Protein AF-A0A2M7FAV6-F1 (afdb_monomer_lite)

Radius of gyration: 14.35 Å; chains: 1; bounding box: 38×22×38 Å

Secondary structure (DSSP, 8-state):
--GGGTTSPPEEEEEEP-BHHHHHTT-THHHHHHHHHHHHHHHH----EEEEEE---SSSPBPSSBHHHHHHHHT-

Foldseek 3Di:
DPPVCQVVDEAEAEAAKDFVVCVVVPDCVVVVSVVVVVVVCVVPDNDHYYYAHEDDDDDGHIDDDHPVVVVVVSVD

Sequence (76 aa):
FSPEHHGKVEVIFSAHALPQKMIDQGDPYLSEIQKTIQGVVQRVGPVFHHLAFQSRSGPVRWMKPGTDEVTRDLAA

pLDDT: mean 93.25, std 9.29, range [60.28, 98.69]

Structure (mmCIF, N/CA/C/O backbone):
data_AF-A0A2M7FAV6-F1
#
_entry.id   AF-A0A2M7FAV6-F1
#
loop_
_atom_site.group_PDB
_atom_site.id
_atom_site.type_symbol
_atom_site.label_atom_id
_atom_site.label_alt_id
_atom_site.label_comp_id
_atom_site.label_asym_id
_atom_site.label_entity_id
_atom_site.label_seq_id
_atom_site.pdbx_PDB_ins_code
_atom_site.Cartn_x
_atom_site.Cartn_y
_atom_site.Cartn_z
_atom_site.occupancy
_atom_site.B_iso_or_equiv
_atom_site.auth_seq_id
_atom_site.auth_comp_id
_atom_site.auth_asym_id
_atom_site.auth_atom_id
_atom_site.pdbx_PDB_model_num
ATOM 1 N N . PHE A 1 1 ? -20.157 7.246 11.142 1.00 60.28 1 PHE A N 1
ATOM 2 C CA . PHE A 1 1 ? -20.437 5.921 11.715 1.00 60.28 1 PHE A CA 1
ATOM 3 C C . PHE A 1 1 ? -20.781 6.107 13.167 1.00 60.28 1 PHE A C 1
ATOM 5 O O . PHE A 1 1 ? -20.153 6.919 13.832 1.00 60.28 1 PHE A O 1
ATOM 12 N N . SER A 1 2 ? -21.828 5.448 13.625 1.00 64.44 2 SER A N 1
ATOM 13 C CA . SER A 1 2 ? -22.158 5.425 15.040 1.00 64.44 2 SER A CA 1
ATOM 14 C C . SER A 1 2 ? -21.143 4.544 15.800 1.00 64.44 2 SER A C 1
ATOM 16 O O . SER A 1 2 ? -20.529 3.671 15.171 1.00 64.44 2 SER A O 1
ATOM 18 N N . PRO A 1 3 ? -20.885 4.801 17.098 1.00 70.88 3 PRO A N 1
ATOM 19 C CA . PRO A 1 3 ? -19.801 4.161 17.856 1.00 70.88 3 PRO A CA 1
ATOM 20 C C . PRO A 1 3 ? -19.785 2.626 17.788 1.00 70.88 3 PRO A C 1
ATOM 22 O O . PRO A 1 3 ? -18.719 2.015 17.815 1.00 70.88 3 PRO A O 1
ATOM 25 N N . GLU A 1 4 ? -20.947 1.997 17.627 1.00 70.38 4 GLU A N 1
ATOM 26 C CA . GLU A 1 4 ? -21.126 0.551 17.467 1.00 70.38 4 GLU A CA 1
ATOM 27 C C . GLU A 1 4 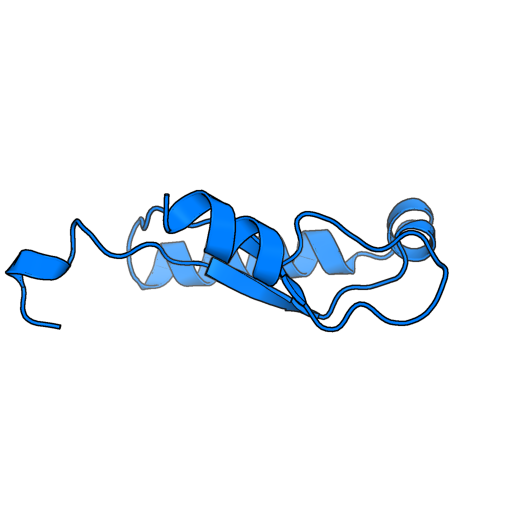? -20.477 -0.039 16.201 1.00 70.38 4 GLU A C 1
ATOM 29 O O . GLU A 1 4 ? -20.280 -1.252 16.115 1.00 70.38 4 GLU A O 1
ATOM 34 N N . HIS A 1 5 ? -20.119 0.796 15.224 1.00 69.12 5 HIS A N 1
ATOM 35 C CA . HIS A 1 5 ? -19.462 0.366 13.992 1.00 69.12 5 HIS A CA 1
ATOM 36 C C . HIS A 1 5 ? -17.935 0.473 14.055 1.00 69.12 5 HIS A C 1
ATOM 38 O O . HIS A 1 5 ? -17.267 -0.098 13.201 1.00 69.12 5 HIS A O 1
ATOM 44 N N . HIS A 1 6 ? -17.355 1.155 15.050 1.00 68.19 6 HIS A N 1
ATOM 45 C CA . HIS A 1 6 ? -15.909 1.429 15.091 1.00 68.19 6 HIS A CA 1
ATOM 46 C C . HIS A 1 6 ? -15.034 0.162 15.158 1.00 68.19 6 HIS A C 1
ATOM 48 O O . HIS A 1 6 ? -13.891 0.202 14.723 1.00 68.19 6 HIS A O 1
ATOM 54 N N . GLY A 1 7 ? -15.568 -0.965 15.642 1.00 69.25 7 GLY A N 1
ATOM 55 C CA . GLY A 1 7 ? -14.881 -2.266 15.647 1.00 69.25 7 GLY A CA 1
ATOM 56 C C . GLY A 1 7 ? -15.138 -3.147 14.417 1.00 69.25 7 GLY A C 1
ATOM 57 O O . GLY A 1 7 ? -14.694 -4.288 14.399 1.00 69.25 7 GLY A O 1
ATOM 58 N N . LYS A 1 8 ? -15.893 -2.656 13.427 1.00 79.69 8 LYS A N 1
ATOM 59 C CA . LYS A 1 8 ? -16.281 -3.398 12.211 1.00 79.69 8 LYS A CA 1
ATOM 60 C C . LYS A 1 8 ? -15.787 -2.740 10.921 1.00 79.69 8 LYS A C 1
ATOM 62 O O . LYS A 1 8 ? -16.153 -3.177 9.836 1.00 79.69 8 LYS A O 1
ATOM 67 N N . VAL A 1 9 ? -15.041 -1.642 11.031 1.00 88.19 9 VAL A N 1
ATOM 68 C CA . VAL A 1 9 ? -14.546 -0.892 9.875 1.00 88.19 9 VAL A CA 1
ATOM 69 C C . VAL A 1 9 ? -13.158 -1.395 9.514 1.00 88.19 9 VAL A C 1
ATOM 71 O O . VAL A 1 9 ? -12.235 -1.310 10.319 1.00 88.19 9 VAL A O 1
ATOM 74 N N . GLU A 1 10 ? -13.016 -1.849 8.275 1.00 91.75 10 GLU A N 1
ATOM 75 C CA . GLU A 1 10 ? -11.726 -2.142 7.661 1.00 91.75 10 GLU A CA 1
ATOM 76 C C . GLU A 1 10 ? -11.116 -0.862 7.078 1.00 91.75 10 GLU A C 1
ATOM 78 O O . GLU A 1 10 ? -11.765 -0.133 6.322 1.00 91.75 10 GLU A O 1
ATOM 83 N N . VAL A 1 11 ? -9.855 -0.580 7.411 1.00 94.50 11 VAL A N 1
ATOM 84 C CA . VAL A 1 11 ? -9.119 0.568 6.862 1.00 94.50 11 VAL A CA 1
ATOM 85 C C . VAL A 1 11 ? -8.172 0.086 5.769 1.00 94.50 11 VAL A C 1
ATOM 87 O O . VAL A 1 11 ? -7.260 -0.694 6.030 1.00 94.50 11 VAL A O 1
ATOM 90 N N . ILE A 1 12 ? -8.337 0.594 4.547 1.00 97.62 12 ILE A N 1
ATOM 91 C CA . ILE A 1 12 ? -7.422 0.324 3.431 1.00 97.62 12 ILE A CA 1
ATOM 92 C C . ILE A 1 12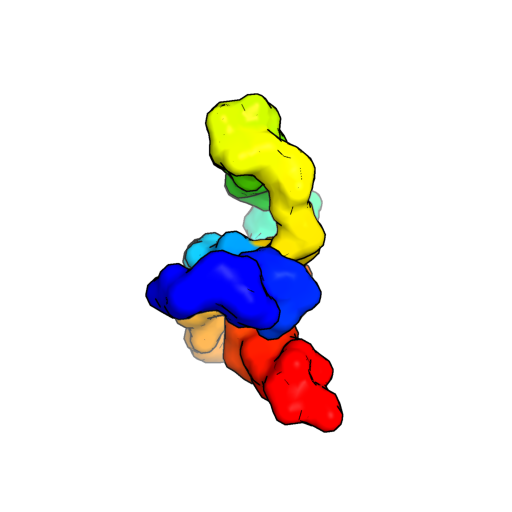 ? -6.685 1.616 3.072 1.00 97.62 12 ILE A C 1
ATOM 94 O O . ILE A 1 12 ? -7.273 2.558 2.537 1.00 97.62 12 ILE A O 1
ATOM 98 N N . PHE A 1 13 ? -5.378 1.655 3.318 1.00 98.31 13 PHE A N 1
ATOM 99 C CA . PHE A 1 13 ? -4.503 2.677 2.757 1.00 98.31 13 PHE A CA 1
ATOM 100 C C . PHE A 1 13 ? -4.247 2.344 1.285 1.00 98.31 13 PHE A C 1
ATOM 102 O O . PHE A 1 13 ? -3.531 1.398 0.965 1.00 98.31 13 PHE A O 1
ATOM 109 N N . SER A 1 14 ? -4.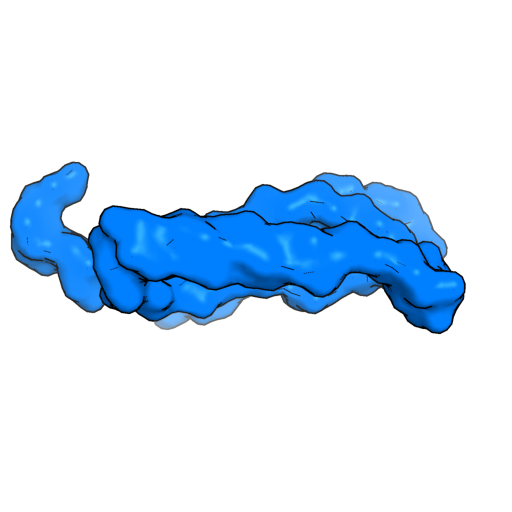859 3.113 0.385 1.00 98.50 14 SER A N 1
ATOM 110 C CA . SER A 1 14 ? -4.752 2.909 -1.062 1.00 98.50 14 SER A CA 1
ATOM 111 C C . SER A 1 14 ? -3.766 3.900 -1.686 1.00 98.50 14 SER A C 1
ATOM 113 O O . SER A 1 14 ? -4.080 5.081 -1.844 1.00 98.50 14 SER A O 1
ATOM 115 N N . ALA A 1 15 ? -2.585 3.425 -2.079 1.00 98.62 15 ALA A N 1
ATOM 116 C CA . ALA A 1 15 ? -1.540 4.222 -2.731 1.00 98.62 15 ALA A CA 1
ATOM 117 C C . ALA A 1 15 ? -1.525 3.994 -4.254 1.00 98.62 15 ALA A C 1
ATOM 119 O O . ALA A 1 15 ? -2.007 2.973 -4.735 1.00 98.62 15 ALA A O 1
ATOM 120 N N . HIS A 1 16 ? -0.996 4.930 -5.044 1.00 98.38 16 HIS A N 1
ATOM 121 C CA . HIS A 1 16 ? -0.899 4.733 -6.497 1.00 98.38 16 HIS A CA 1
ATOM 122 C C . HIS A 1 16 ? 0.172 3.679 -6.812 1.00 98.38 16 HIS A C 1
ATOM 124 O O . HIS A 1 16 ? 1.270 3.730 -6.265 1.00 98.38 16 HIS A O 1
ATOM 130 N N . ALA A 1 17 ? -0.134 2.704 -7.667 1.00 98.00 17 ALA A N 1
ATOM 131 C CA . AL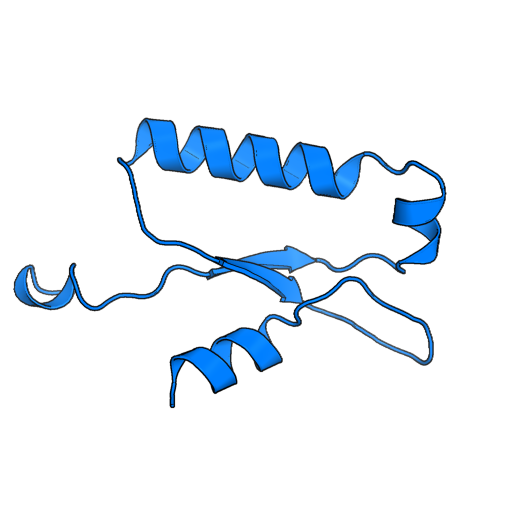A A 1 17 ? 0.822 1.653 -7.995 1.00 98.00 17 ALA A CA 1
ATOM 132 C C . ALA A 1 17 ? 1.971 2.186 -8.863 1.00 98.00 17 ALA A C 1
ATOM 134 O O . ALA A 1 17 ? 1.755 2.994 -9.763 1.00 98.00 17 ALA A O 1
ATOM 135 N N . LEU A 1 18 ? 3.171 1.647 -8.661 1.00 98.12 18 LEU A N 1
ATOM 136 C CA . LEU A 1 18 ? 4.269 1.735 -9.622 1.00 98.12 18 LEU A CA 1
ATOM 137 C C . LEU A 1 18 ? 4.462 0.375 -10.314 1.00 98.12 18 LEU A C 1
ATOM 139 O O . LEU A 1 18 ? 4.058 -0.666 -9.772 1.00 98.12 18 LEU A O 1
ATOM 143 N N . PRO A 1 19 ? 5.078 0.331 -11.508 1.00 98.06 19 PRO A N 1
ATOM 144 C CA . PRO A 1 19 ? 5.581 -0.918 -12.056 1.00 98.06 19 PRO A CA 1
ATOM 145 C C . PRO A 1 19 ? 6.539 -1.576 -11.058 1.00 98.06 19 PRO A C 1
ATOM 147 O O . PRO A 1 19 ? 7.469 -0.937 -10.569 1.00 98.06 19 PRO A O 1
ATOM 150 N N . GLN A 1 20 ? 6.354 -2.870 -10.795 1.00 98.00 20 GLN A N 1
ATOM 151 C CA . GLN A 1 20 ? 7.133 -3.633 -9.813 1.00 98.00 20 GLN A CA 1
ATOM 152 C C . GLN A 1 20 ? 8.643 -3.509 -10.056 1.00 98.00 20 GLN A C 1
ATOM 154 O O . GLN A 1 20 ? 9.412 -3.378 -9.112 1.00 98.00 20 GLN A O 1
ATOM 159 N N . LYS A 1 21 ? 9.054 -3.443 -11.329 1.00 98.06 21 LYS A N 1
ATOM 160 C CA . LYS A 1 21 ? 10.453 -3.263 -11.728 1.00 98.06 21 LYS A CA 1
ATOM 161 C C . LYS A 1 21 ? 11.113 -2.030 -11.093 1.00 98.06 21 LYS A C 1
ATOM 163 O O . LYS A 1 21 ? 12.295 -2.100 -10.795 1.00 98.06 21 LYS A O 1
ATOM 168 N N . MET A 1 22 ? 10.391 -0.922 -10.898 1.00 98.00 22 MET A N 1
ATOM 169 C CA . MET A 1 22 ? 10.959 0.284 -10.273 1.00 98.00 22 MET A CA 1
ATOM 170 C C . MET A 1 22 ? 11.280 0.041 -8.797 1.00 98.00 22 MET A C 1
ATOM 172 O O . MET A 1 22 ? 12.364 0.381 -8.334 1.00 98.00 22 MET A O 1
ATOM 176 N N . ILE A 1 23 ? 10.372 -0.629 -8.085 1.00 97.94 23 ILE A N 1
ATOM 177 C CA . ILE A 1 23 ? 10.583 -1.023 -6.688 1.00 97.94 23 ILE A CA 1
ATOM 178 C C . ILE A 1 23 ? 11.751 -2.007 -6.584 1.00 97.94 23 ILE A C 1
ATOM 180 O O . ILE A 1 23 ? 12.641 -1.823 -5.759 1.00 97.94 23 ILE A O 1
ATOM 184 N N . ASP A 1 24 ? 11.801 -3.005 -7.470 1.00 97.75 24 ASP A N 1
ATOM 185 C CA . ASP A 1 24 ? 12.893 -3.986 -7.519 1.00 97.75 24 ASP A CA 1
ATOM 186 C C . ASP A 1 24 ? 14.256 -3.327 -7.816 1.00 97.75 24 ASP A C 1
ATOM 188 O O . ASP A 1 24 ? 15.302 -3.852 -7.441 1.00 97.75 24 ASP A O 1
ATOM 192 N N . GLN A 1 25 ? 14.250 -2.167 -8.480 1.00 98.31 25 GLN A N 1
ATOM 193 C CA . GLN A 1 25 ? 15.433 -1.353 -8.772 1.00 98.31 25 GLN A CA 1
ATOM 194 C C . GLN A 1 25 ? 15.821 -0.395 -7.633 1.00 98.31 25 GLN A C 1
ATOM 196 O O . GLN A 1 25 ? 16.798 0.339 -7.772 1.00 98.31 25 GLN A O 1
ATOM 201 N N . GLY A 1 26 ? 15.107 -0.428 -6.506 1.00 98.06 26 GLY A N 1
ATOM 202 C CA . GLY A 1 26 ? 15.447 0.328 -5.301 1.00 98.06 26 GLY A CA 1
ATOM 203 C C . GLY A 1 26 ? 14.714 1.657 -5.151 1.00 98.06 26 GLY A C 1
ATOM 204 O O . GLY A 1 26 ? 15.141 2.486 -4.349 1.00 98.06 26 GLY A O 1
ATOM 205 N N . ASP A 1 27 ? 13.627 1.877 -5.892 1.00 98.56 27 ASP A N 1
ATOM 206 C CA . ASP A 1 27 ? 12.770 3.040 -5.668 1.00 98.56 27 ASP A CA 1
ATOM 207 C C . ASP A 1 27 ? 12.225 3.035 -4.216 1.00 98.56 27 ASP A C 1
ATOM 209 O O . ASP A 1 27 ? 11.665 2.024 -3.767 1.00 98.56 27 ASP A O 1
ATOM 213 N N . PRO A 1 28 ? 12.389 4.132 -3.447 1.00 98.44 28 PRO A N 1
ATOM 214 C CA . PRO A 1 28 ? 12.049 4.165 -2.027 1.00 98.44 28 PRO A CA 1
ATOM 215 C C . PRO A 1 28 ? 10.542 4.245 -1.752 1.00 98.44 28 PRO A C 1
ATOM 217 O O . PRO A 1 28 ? 10.152 4.130 -0.583 1.00 98.44 28 PRO A O 1
ATOM 220 N N . TYR A 1 29 ? 9.701 4.414 -2.780 1.00 98.44 29 TYR A N 1
ATOM 221 C CA . TYR A 1 29 ? 8.270 4.707 -2.669 1.00 98.44 29 TYR A CA 1
ATOM 222 C C . TYR A 1 29 ? 7.535 3.835 -1.646 1.00 98.44 29 TYR A C 1
ATOM 224 O O . TYR A 1 29 ? 6.842 4.351 -0.769 1.00 98.44 29 TYR A O 1
ATOM 232 N N . LEU A 1 30 ? 7.723 2.510 -1.691 1.00 98.00 30 LEU A N 1
ATOM 233 C CA . LEU A 1 30 ? 7.049 1.594 -0.764 1.00 98.00 30 LEU A CA 1
ATOM 234 C C . LEU A 1 30 ? 7.414 1.880 0.700 1.00 98.00 30 LEU A C 1
ATOM 236 O O . LEU A 1 30 ? 6.540 1.906 1.567 1.00 98.00 30 LEU A O 1
ATOM 240 N N . SER A 1 31 ? 8.698 2.118 0.970 1.00 98.19 31 SER A N 1
ATOM 241 C CA . SER A 1 31 ? 9.180 2.396 2.324 1.00 98.19 31 SER A CA 1
ATOM 242 C C . SER A 1 31 ? 8.675 3.743 2.847 1.00 98.19 31 SER A C 1
ATOM 244 O O . SER A 1 31 ? 8.387 3.881 4.036 1.00 98.19 31 SER A O 1
ATOM 246 N N . GLU A 1 32 ? 8.527 4.737 1.971 1.00 98.69 32 GLU A N 1
ATOM 247 C CA . GLU A 1 32 ? 7.994 6.051 2.330 1.00 98.69 32 GLU A CA 1
ATOM 248 C C . GLU A 1 32 ? 6.497 5.980 2.634 1.00 98.69 32 GLU A C 1
ATOM 250 O O . GLU A 1 32 ? 6.067 6.494 3.666 1.00 98.69 32 GLU A O 1
ATOM 255 N N . ILE A 1 33 ? 5.723 5.244 1.829 1.00 98.56 33 ILE A N 1
ATOM 256 C CA . ILE A 1 33 ? 4.305 4.972 2.107 1.00 98.56 33 ILE A CA 1
ATOM 257 C C . ILE A 1 33 ? 4.136 4.267 3.459 1.00 98.56 33 ILE A C 1
ATOM 259 O O . ILE A 1 33 ? 3.293 4.670 4.262 1.00 98.56 33 ILE A O 1
ATOM 263 N N . GLN A 1 34 ? 4.963 3.264 3.763 1.00 98.19 34 GLN A N 1
ATOM 264 C CA . GLN A 1 34 ? 4.927 2.577 5.060 1.00 98.19 34 GLN A CA 1
ATOM 265 C C . GLN A 1 34 ? 5.226 3.523 6.232 1.00 98.19 34 GLN A C 1
ATOM 267 O O . GLN A 1 34 ? 4.536 3.465 7.252 1.00 98.19 34 GLN A O 1
ATOM 272 N N . LYS A 1 35 ? 6.194 4.439 6.085 1.00 98.62 35 LYS A N 1
ATOM 273 C CA . LYS A 1 35 ? 6.481 5.475 7.095 1.00 98.62 35 LYS A CA 1
ATOM 274 C C . LYS A 1 35 ? 5.296 6.422 7.288 1.00 98.62 35 LYS A C 1
ATOM 276 O O . LYS A 1 35 ? 4.969 6.758 8.426 1.00 98.62 35 LYS A O 1
ATOM 281 N N . THR A 1 36 ? 4.623 6.829 6.211 1.00 98.56 36 THR A N 1
ATOM 282 C CA . THR A 1 36 ? 3.407 7.650 6.300 1.00 98.56 36 THR A CA 1
ATOM 283 C C . THR A 1 36 ? 2.304 6.925 7.066 1.00 98.56 36 THR A C 1
ATOM 285 O O . THR A 1 36 ? 1.725 7.503 7.985 1.00 98.56 36 THR A O 1
ATOM 288 N N . ILE A 1 37 ? 2.047 5.656 6.742 1.00 98.12 37 ILE A N 1
ATOM 289 C CA . ILE A 1 37 ? 1.045 4.834 7.437 1.00 98.12 37 ILE A CA 1
ATOM 290 C C . ILE A 1 37 ? 1.386 4.729 8.922 1.00 98.12 37 ILE A C 1
ATOM 292 O O . ILE A 1 37 ? 0.529 4.980 9.768 1.00 98.12 37 ILE A O 1
ATOM 296 N N . GLN A 1 38 ? 2.647 4.443 9.250 1.00 97.50 38 GLN A N 1
ATOM 297 C CA . GLN A 1 38 ? 3.107 4.378 10.633 1.00 97.50 38 GLN A CA 1
ATOM 298 C C . GLN A 1 38 ? 2.841 5.692 11.382 1.00 97.50 38 GLN A C 1
ATOM 300 O O . GLN A 1 38 ? 2.316 5.659 12.495 1.00 97.50 38 GLN A O 1
ATOM 305 N N . GLY A 1 39 ? 3.143 6.842 10.773 1.00 97.94 39 GLY A N 1
ATOM 306 C CA . GLY A 1 39 ? 2.878 8.155 11.368 1.00 97.94 39 GLY A CA 1
ATOM 307 C C . GLY A 1 39 ? 1.386 8.426 11.592 1.00 97.94 39 GLY A C 1
ATOM 308 O O . GLY A 1 39 ? 1.003 8.954 12.638 1.00 97.94 39 GLY A O 1
ATOM 309 N N . VAL A 1 40 ? 0.527 8.016 10.654 1.00 97.19 40 VAL A N 1
ATOM 310 C CA . VAL A 1 40 ? -0.933 8.124 10.802 1.00 97.19 40 VAL A CA 1
ATOM 311 C C . VAL A 1 40 ? -1.419 7.266 11.968 1.00 97.19 40 VAL A C 1
ATOM 313 O O . VAL A 1 40 ? -2.084 7.788 12.861 1.00 97.19 40 VAL A O 1
ATOM 316 N N . VAL A 1 41 ? -1.039 5.986 12.008 1.00 95.25 41 VAL A N 1
ATOM 317 C CA . VAL A 1 41 ? -1.441 5.037 13.062 1.00 95.25 41 VAL A CA 1
ATOM 318 C C . VAL A 1 41 ? -0.952 5.495 14.441 1.00 95.25 41 VAL A C 1
ATOM 320 O O . VAL A 1 41 ? -1.690 5.423 15.420 1.00 95.25 41 VAL A O 1
ATOM 323 N N . GLN A 1 42 ? 0.257 6.049 14.537 1.00 96.12 42 GLN A N 1
ATOM 324 C CA . GLN A 1 42 ? 0.760 6.629 15.78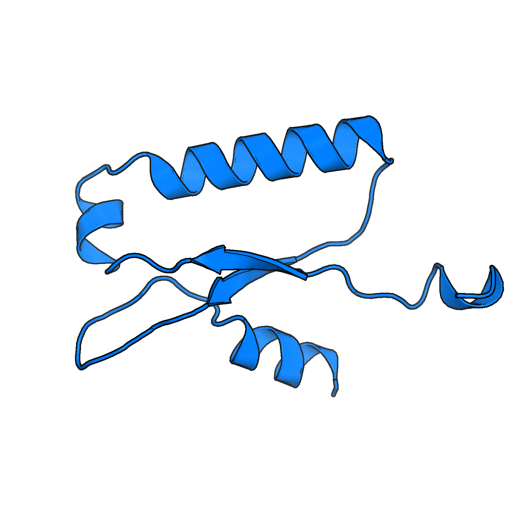8 1.00 96.12 42 GLN A CA 1
ATOM 325 C C . GLN A 1 42 ? -0.074 7.826 16.270 1.00 96.12 42 GLN A C 1
ATOM 327 O O . GLN A 1 42 ? -0.239 8.013 17.474 1.00 96.12 42 GLN A O 1
ATOM 332 N N . ARG A 1 43 ? -0.596 8.645 15.349 1.00 96.19 43 ARG A N 1
ATOM 333 C CA . ARG A 1 43 ? -1.369 9.855 15.671 1.00 96.19 43 ARG A CA 1
ATOM 334 C C . ARG A 1 43 ? -2.815 9.544 16.055 1.00 96.19 43 ARG A C 1
ATOM 336 O O . ARG A 1 43 ? -3.346 10.186 16.957 1.00 96.19 43 ARG A O 1
ATOM 343 N N . VAL A 1 44 ? -3.453 8.626 15.334 1.00 91.44 44 VAL A N 1
ATOM 344 C CA . VAL A 1 44 ? -4.896 8.337 15.453 1.00 91.44 44 VAL A CA 1
ATOM 345 C C . VAL A 1 44 ? -5.201 7.166 16.386 1.00 91.44 44 VAL A C 1
ATOM 347 O O . VAL A 1 44 ? -6.355 6.966 16.755 1.00 91.44 44 VAL A O 1
ATOM 350 N N . GLY A 1 45 ? -4.168 6.431 16.798 1.00 87.75 45 GLY A N 1
ATOM 351 C CA . GLY A 1 45 ? -4.274 5.208 17.580 1.00 87.75 45 GLY A CA 1
ATOM 352 C C . GLY A 1 45 ? -4.110 3.955 16.713 1.00 87.75 45 GLY A C 1
ATOM 353 O O . GLY A 1 45 ? -4.278 4.010 15.491 1.00 87.75 45 GLY A O 1
ATOM 354 N N . PRO A 1 46 ? -3.759 2.812 17.333 1.00 84.06 46 PRO A N 1
ATOM 355 C CA . PRO A 1 46 ? -3.602 1.551 16.625 1.00 84.06 46 PRO A CA 1
ATOM 356 C C . PRO A 1 46 ? -4.923 1.163 15.958 1.00 84.06 46 PRO A C 1
ATOM 358 O O . PRO A 1 46 ? -5.921 0.911 16.628 1.00 84.06 46 PRO A O 1
ATOM 361 N N . VAL A 1 47 ? -4.909 1.110 14.629 1.00 87.31 47 VAL A N 1
ATOM 362 C CA . VAL A 1 47 ? -6.025 0.638 13.809 1.00 87.31 47 VAL A CA 1
ATOM 363 C C . VAL A 1 47 ? -5.570 -0.575 13.017 1.00 87.31 47 VAL A C 1
ATOM 365 O O . VAL A 1 47 ? -4.455 -0.593 12.483 1.00 87.31 47 VAL A O 1
ATOM 368 N N . PHE A 1 48 ? -6.424 -1.592 12.941 1.00 89.50 48 PHE A N 1
ATOM 369 C CA . PHE A 1 48 ? -6.226 -2.662 11.974 1.00 89.50 48 PHE A CA 1
ATOM 370 C C . PHE A 1 48 ? -6.370 -2.067 10.573 1.00 89.50 48 PHE A C 1
ATOM 372 O O . PHE A 1 48 ? -7.294 -1.292 10.317 1.00 89.50 48 PHE A O 1
ATOM 379 N N . HIS A 1 49 ? -5.403 -2.338 9.704 1.00 94.88 49 HIS A N 1
ATOM 380 C CA . HIS A 1 49 ? -5.353 -1.719 8.391 1.00 94.88 49 HIS A CA 1
ATOM 381 C C . HIS A 1 49 ? -4.611 -2.580 7.377 1.00 94.88 49 HIS A C 1
ATOM 383 O O . HIS A 1 49 ? -3.770 -3.409 7.725 1.00 94.88 49 HIS A O 1
ATOM 389 N N . HIS A 1 50 ? -4.880 -2.289 6.109 1.00 97.25 50 HIS A N 1
ATOM 390 C CA . HIS A 1 50 ? -4.273 -2.919 4.944 1.00 97.25 50 HIS A CA 1
ATOM 391 C C . HIS A 1 50 ? -3.595 -1.860 4.080 1.00 97.25 50 HIS A C 1
ATOM 393 O O . HIS A 1 50 ? -4.033 -0.709 4.037 1.00 97.25 50 HIS A O 1
ATOM 399 N N . LEU A 1 51 ? -2.549 -2.249 3.355 1.00 98.38 51 LEU A N 1
ATOM 400 C CA . LEU A 1 51 ? -1.959 -1.445 2.286 1.00 98.38 51 LEU A CA 1
ATOM 401 C C . LEU A 1 51 ? -2.281 -2.106 0.946 1.00 98.38 51 LEU A C 1
ATOM 403 O O . LEU A 1 51 ? -2.008 -3.291 0.758 1.00 98.38 51 LEU A O 1
ATOM 407 N N . ALA A 1 52 ? -2.834 -1.330 0.019 1.00 98.62 52 ALA A N 1
ATOM 408 C CA . ALA A 1 52 ? -3.141 -1.774 -1.331 1.00 98.62 52 ALA A CA 1
ATOM 409 C C . ALA A 1 52 ? -2.775 -0.707 -2.373 1.00 98.62 52 ALA A C 1
ATOM 411 O O . ALA A 1 52 ? -2.587 0.470 -2.048 1.00 98.62 52 ALA A O 1
ATOM 412 N N . PHE A 1 53 ? -2.669 -1.126 -3.635 1.00 98.44 53 PHE A N 1
ATOM 413 C CA . PHE A 1 53 ? -2.210 -0.279 -4.732 1.00 98.44 53 PHE A CA 1
ATOM 414 C C . PHE A 1 53 ? -3.272 -0.131 -5.829 1.00 98.44 53 PHE A C 1
ATOM 416 O O . PHE A 1 53 ? -3.785 -1.116 -6.367 1.00 98.44 53 PHE A O 1
ATOM 423 N N . GLN A 1 54 ? -3.592 1.111 -6.187 1.00 98.31 54 GLN A N 1
ATOM 424 C CA . GLN A 1 54 ? -4.622 1.465 -7.170 1.00 98.31 54 GLN A CA 1
ATOM 425 C C . GLN A 1 54 ? -4.033 1.917 -8.513 1.00 98.31 54 GLN A C 1
ATOM 427 O O . GLN A 1 54 ? -2.825 2.104 -8.651 1.00 98.31 54 GLN A O 1
ATOM 432 N N . SER A 1 55 ? -4.910 2.125 -9.500 1.00 96.94 55 SER A N 1
ATOM 433 C CA . SER A 1 55 ? -4.584 2.754 -10.793 1.00 96.94 55 SER A CA 1
ATOM 434 C C . SER A 1 55 ? -3.552 2.015 -11.658 1.00 96.94 55 SER A C 1
ATOM 436 O O . SER A 1 55 ? -2.817 2.615 -12.438 1.00 96.94 55 SER A O 1
ATOM 438 N N . ARG A 1 56 ? -3.534 0.683 -11.565 1.00 95.62 56 ARG A N 1
ATOM 439 C CA . ARG A 1 56 ? -2.737 -0.205 -12.425 1.00 95.62 56 ARG A CA 1
ATOM 440 C C . ARG A 1 56 ? -3.286 -0.173 -13.860 1.00 95.62 56 ARG A C 1
ATOM 442 O O . ARG A 1 56 ? -4.484 -0.366 -14.049 1.00 95.62 56 ARG A O 1
ATOM 449 N N . SER A 1 57 ? -2.440 0.041 -14.870 1.00 94.12 57 SER A N 1
ATOM 450 C CA . SER A 1 57 ? -2.865 0.097 -16.282 1.00 94.12 57 SER A CA 1
ATOM 451 C C . SER A 1 57 ? -1.858 -0.558 -17.236 1.00 94.12 57 SER A C 1
ATOM 453 O O . SER A 1 57 ? -0.663 -0.593 -16.977 1.00 94.12 57 SER A O 1
ATOM 4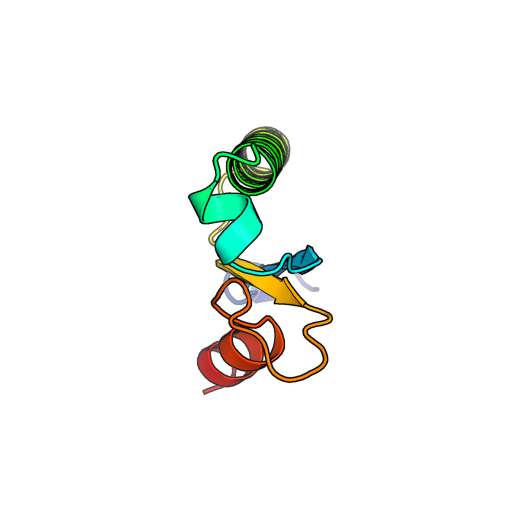55 N N . GLY A 1 58 ? -2.320 -1.114 -18.356 1.00 94.00 58 GLY A N 1
ATOM 456 C CA . GLY A 1 58 ? -1.433 -1.736 -19.347 1.00 94.00 58 GLY A CA 1
ATOM 457 C C . GLY A 1 58 ? -0.720 -3.029 -18.890 1.00 94.00 58 GLY A C 1
ATOM 458 O O . GLY A 1 58 ? -0.875 -3.483 -17.752 1.00 94.00 58 GLY A O 1
ATOM 459 N N . PRO A 1 59 ? 0.050 -3.666 -19.794 1.00 94.75 59 PRO A N 1
ATOM 460 C CA . PRO A 1 59 ? 0.517 -5.044 -19.635 1.00 94.75 59 PRO A CA 1
ATOM 461 C C . PRO A 1 59 ? 1.889 -5.138 -18.946 1.00 94.75 59 PRO A C 1
ATOM 463 O O . PRO A 1 59 ? 2.842 -5.679 -19.503 1.00 94.75 59 PRO A O 1
ATOM 466 N N . VAL A 1 60 ? 2.013 -4.615 -17.726 1.00 96.56 60 VAL A N 1
ATOM 467 C CA . VAL A 1 60 ? 3.234 -4.762 -16.912 1.00 96.56 60 VAL A CA 1
ATOM 468 C C . VAL A 1 60 ? 2.922 -5.382 -15.556 1.00 96.56 60 VAL A C 1
ATOM 470 O O . VAL A 1 60 ? 1.776 -5.406 -15.107 1.00 96.56 60 VAL A O 1
ATOM 473 N N . ARG A 1 61 ? 3.951 -5.898 -14.876 1.00 97.69 61 ARG A N 1
ATOM 474 C CA . ARG A 1 61 ? 3.806 -6.326 -13.484 1.00 97.69 61 ARG A CA 1
ATOM 475 C C . ARG A 1 61 ? 3.748 -5.087 -12.597 1.00 97.69 61 ARG A C 1
ATOM 477 O O . ARG A 1 61 ? 4.720 -4.343 -12.517 1.00 97.69 61 ARG A O 1
ATOM 484 N N . TRP A 1 62 ? 2.623 -4.906 -11.926 1.00 98.12 62 TRP A N 1
ATOM 485 C CA . TRP A 1 62 ? 2.394 -3.846 -10.951 1.00 98.12 62 TRP A CA 1
ATOM 486 C C . TRP A 1 62 ? 2.624 -4.344 -9.523 1.00 98.12 62 TRP A C 1
ATOM 488 O O . TRP A 1 62 ? 2.584 -5.553 -9.274 1.00 98.12 62 TRP A O 1
ATOM 498 N N . MET A 1 63 ? 2.807 -3.402 -8.599 1.00 97.94 63 MET A N 1
ATOM 499 C CA . MET A 1 63 ? 2.737 -3.661 -7.159 1.00 97.94 63 MET A CA 1
ATOM 500 C C . MET A 1 63 ? 1.400 -4.315 -6.767 1.00 97.94 63 MET A C 1
ATOM 502 O O . MET A 1 63 ? 0.367 -4.118 -7.420 1.00 97.94 63 MET A O 1
ATOM 506 N N . LYS A 1 64 ? 1.431 -5.109 -5.695 1.00 97.19 64 LYS A N 1
ATOM 507 C CA . LYS A 1 64 ? 0.300 -5.881 -5.162 1.00 97.19 64 LYS A CA 1
ATOM 508 C C . LYS A 1 64 ? 0.236 -5.758 -3.630 1.00 97.19 64 LYS A C 1
ATOM 510 O O . LYS A 1 64 ? 1.280 -5.510 -3.028 1.00 97.19 64 LYS A O 1
ATOM 515 N N . PRO A 1 65 ? -0.936 -5.975 -3.005 1.00 97.81 65 PRO A N 1
ATOM 516 C CA . PRO A 1 65 ? -2.221 -6.314 -3.629 1.00 97.81 65 PRO A CA 1
ATOM 517 C C . PRO A 1 65 ? -2.910 -5.097 -4.262 1.00 97.81 65 PRO A C 1
ATOM 519 O O . PRO A 1 65 ? -2.606 -3.952 -3.929 1.00 97.81 65 PRO A O 1
ATOM 522 N N . GLY A 1 66 ? -3.815 -5.334 -5.210 1.00 97.94 66 GLY A N 1
ATOM 523 C CA . GLY A 1 66 ? -4.646 -4.278 -5.786 1.00 97.94 66 GLY A CA 1
ATOM 524 C C . GLY A 1 66 ? -5.714 -3.788 -4.816 1.00 97.94 66 GLY A C 1
ATOM 525 O O . GLY A 1 66 ? -6.304 -4.598 -4.108 1.00 97.94 66 GLY A O 1
ATOM 526 N N . THR A 1 67 ? -6.027 -2.492 -4.802 1.00 98.12 67 THR A N 1
ATOM 527 C CA . THR A 1 67 ? -7.097 -1.960 -3.929 1.00 98.12 67 THR A CA 1
ATOM 528 C C . THR A 1 67 ? -8.443 -2.631 -4.190 1.00 98.12 67 THR A C 1
ATOM 530 O O . THR A 1 67 ? -9.189 -2.912 -3.256 1.00 98.12 67 THR A O 1
ATOM 533 N N . ASP A 1 68 ? -8.741 -2.944 -5.448 1.00 97.00 68 ASP A N 1
ATOM 534 C CA . ASP A 1 68 ? -9.957 -3.648 -5.843 1.00 97.00 68 ASP A CA 1
ATOM 535 C C . ASP A 1 68 ? -9.964 -5.122 -5.400 1.00 97.00 68 ASP A C 1
ATOM 537 O O . ASP A 1 68 ? -11.019 -5.649 -5.063 1.00 97.00 68 ASP A O 1
ATOM 541 N N . GLU A 1 69 ? -8.796 -5.772 -5.373 1.00 97.56 69 GLU A N 1
ATOM 542 C CA . GLU A 1 69 ? -8.617 -7.140 -4.865 1.00 97.56 69 GLU A CA 1
ATOM 543 C C . GLU A 1 69 ? -8.870 -7.174 -3.356 1.00 97.56 69 GLU A C 1
ATOM 545 O O . GLU A 1 69 ? -9.781 -7.864 -2.914 1.00 97.56 69 GLU A O 1
ATOM 550 N N . VAL A 1 70 ? -8.166 -6.333 -2.590 1.00 97.88 70 VAL A N 1
ATOM 551 C CA . VAL A 1 70 ? -8.328 -6.246 -1.128 1.00 97.88 70 VAL A CA 1
ATOM 552 C C . VAL A 1 70 ? -9.764 -5.893 -0.747 1.00 97.88 70 VAL A C 1
ATOM 554 O O . VAL A 1 70 ? -10.317 -6.470 0.180 1.00 97.88 70 VAL A O 1
ATOM 557 N N . THR A 1 71 ? -10.400 -4.977 -1.484 1.00 97.06 71 THR A N 1
ATOM 558 C CA . THR A 1 71 ? -11.800 -4.607 -1.225 1.00 97.06 71 THR A CA 1
ATOM 559 C C . THR A 1 71 ? -12.747 -5.792 -1.417 1.00 97.06 71 THR A C 1
ATOM 561 O O . THR A 1 71 ? -13.668 -5.959 -0.624 1.00 97.06 71 THR A O 1
ATOM 564 N N . ARG A 1 72 ? -12.543 -6.620 -2.452 1.00 97.00 72 ARG A N 1
ATOM 565 C CA . ARG A 1 72 ? -13.361 -7.824 -2.670 1.00 97.00 72 ARG A CA 1
ATOM 566 C C . ARG A 1 72 ? -13.107 -8.881 -1.599 1.00 97.00 72 ARG A C 1
ATOM 568 O O . ARG A 1 72 ? -14.070 -9.468 -1.123 1.00 97.00 72 ARG A O 1
ATOM 575 N N . ASP A 1 73 ? -11.850 -9.078 -1.210 1.00 96.38 73 ASP A N 1
ATOM 576 C CA . ASP A 1 73 ? -11.467 -10.078 -0.208 1.00 96.38 73 ASP A CA 1
ATOM 577 C C . ASP A 1 73 ? -12.017 -9.738 1.188 1.00 96.38 73 ASP A C 1
ATOM 579 O O . ASP A 1 73 ? -12.428 -10.634 1.916 1.00 96.38 73 ASP A O 1
ATOM 583 N N . LEU A 1 74 ? -12.075 -8.451 1.550 1.00 94.25 74 LEU A N 1
ATOM 584 C CA . LEU A 1 74 ? -12.621 -7.987 2.835 1.00 94.25 74 LEU A CA 1
ATOM 585 C C . LEU A 1 74 ? -14.151 -7.883 2.862 1.00 94.25 74 LEU A C 1
ATOM 587 O O . LEU A 1 74 ? -14.736 -7.751 3.933 1.00 94.25 74 LEU A O 1
ATOM 591 N N . ALA A 1 75 ? -14.799 -7.885 1.696 1.00 90.56 75 ALA A N 1
ATOM 592 C CA . ALA A 1 75 ? -16.257 -7.860 1.593 1.00 90.56 75 ALA A CA 1
ATOM 593 C C . ALA A 1 75 ? -16.897 -9.259 1.689 1.00 90.56 75 ALA A C 1
ATOM 595 O O . ALA A 1 75 ? -18.126 -9.341 1.743 1.00 90.56 75 ALA A O 1
ATOM 596 N N . ALA A 1 76 ? -16.087 -10.323 1.650 1.00 75.38 76 ALA A N 1
ATOM 597 C CA . ALA A 1 76 ? -16.515 -11.719 1.756 1.00 75.38 76 ALA A CA 1
ATOM 598 C C . ALA A 1 76 ? -16.805 -12.124 3.210 1.00 75.38 76 ALA A C 1
ATOM 600 O O . ALA A 1 76 ? -17.779 -12.888 3.404 1.00 75.38 76 ALA A O 1
#